Protein AF-I8VK92-F1 (afdb_monomer)

Solvent-accessible surface area (backbone atoms only — not comparable to full-atom values): 7376 Å² total; per-residue (Å²): 130,87,79,76,78,65,49,76,43,89,68,30,36,41,44,77,49,82,52,98,88,54,40,33,39,34,42,32,38,75,87,63,87,45,73,51,77,32,45,64,90,36,73,63,25,58,52,48,56,56,43,76,74,33,77,91,35,48,67,57,50,40,51,53,50,49,49,57,52,46,70,74,74,58,82,78,54,72,66,60,53,50,53,50,51,53,54,51,50,57,50,49,52,55,53,56,72,65,46,78,77,71,46,75,67,55,50,50,53,50,51,52,50,53,51,52,54,49,52,55,55,62,74,73,107

pLDDT: mean 89.81, std 10.09, range [43.78, 97.88]

Organism: NCBI:txid997874

Nearest PDB structures (foldseek):
  2fbl-assembly1_B  TM=5.813E-01  e=4.443E-01  Nitrosomonas europaea
  7ywp-assembly1_A  TM=7.099E-01  e=1.401E+00  Serratia proteamaculans
  8vl3-assembly1_A  TM=4.790E-01  e=1.169E+00  synthetic construct
  3cm1-assembly1_A  TM=4.293E-01  e=5.014E-01  Thermobifida fusca YX
  2it9-assembly1_A  TM=4.036E-01  e=2.893E+00  Prochlorococcus marinus str. NATL2A

Foldseek 3Di:
DDFDDWQDQPQWTWGWDDDPPWIKIKIAGVVRPDIDIDTPPDPVRVVCVVLSPDPVNNVVVNVVVVVVVDVVPDDDDPVVVVVVVVVVVVVVVVVVVPPPPQPPVNVVVVVVVVVVVVVVVVVVD

Secondary structure (DSSP, 8-state):
---PPPEEETTEEEEEE--SS--EEEEEETTSS-EEEEETTSHHHHHHHHHHT-GGGHHHHHHHHHHHHHHHH----HHHHHHHHHHHHHHHHHHHHHS----HHHHHHHHHHHHHHHHHHHHT-

Mean predicted aligned error: 9.88 Å

Structure (mmCIF, N/CA/C/O backbone):
data_AF-I8VK92-F1
#
_entry.id   AF-I8VK92-F1
#
loop_
_atom_site.group_PDB
_atom_site.id
_atom_site.type_symbol
_atom_site.label_atom_id
_atom_site.label_alt_id
_atom_site.label_comp_id
_atom_site.label_asym_id
_atom_site.label_entity_id
_atom_site.label_seq_id
_atom_site.pdbx_PDB_ins_code
_atom_site.Cartn_x
_atom_site.Cartn_y
_atom_site.Cartn_z
_atom_site.occupancy
_atom_site.B_iso_or_equiv
_atom_site.auth_seq_id
_atom_site.auth_comp_id
_atom_site.auth_asym_id
_atom_site.auth_atom_id
_atom_site.pdbx_PDB_model_num
ATOM 1 N N . MET A 1 1 ? 27.047 8.579 4.002 1.00 43.78 1 MET A N 1
ATOM 2 C CA . MET A 1 1 ? 26.170 7.549 4.602 1.00 43.78 1 MET A CA 1
ATOM 3 C C . MET A 1 1 ? 26.042 6.390 3.626 1.00 43.78 1 MET A C 1
ATOM 5 O O . MET A 1 1 ? 25.784 6.643 2.456 1.00 43.78 1 MET A O 1
ATOM 9 N N . SER A 1 2 ? 26.293 5.153 4.064 1.00 46.69 2 SER A N 1
ATOM 10 C CA . SER A 1 2 ? 26.140 3.962 3.214 1.00 46.69 2 SER A CA 1
ATOM 11 C C . SER A 1 2 ? 24.669 3.806 2.820 1.00 46.69 2 SER A C 1
ATOM 13 O O . SER A 1 2 ? 23.810 3.689 3.696 1.00 46.69 2 SER A O 1
ATOM 15 N N . LYS A 1 3 ? 24.361 3.864 1.518 1.00 60.75 3 LYS A N 1
ATOM 16 C CA . LYS A 1 3 ? 23.008 3.586 1.022 1.00 60.75 3 LYS A CA 1
ATOM 17 C C . LYS A 1 3 ? 22.737 2.099 1.240 1.00 60.75 3 LYS A C 1
ATOM 19 O O . LYS A 1 3 ? 23.399 1.261 0.632 1.00 60.75 3 LYS A O 1
ATOM 24 N N . LYS A 1 4 ? 21.781 1.770 2.115 1.00 71.44 4 LYS A N 1
ATOM 25 C CA . LYS A 1 4 ? 21.286 0.392 2.234 1.00 71.44 4 LYS A CA 1
ATOM 26 C C . LYS A 1 4 ? 20.762 -0.065 0.871 1.00 71.44 4 LYS A C 1
ATOM 28 O O . LYS A 1 4 ? 20.125 0.718 0.165 1.00 71.44 4 LYS A O 1
ATOM 33 N N . ALA A 1 5 ? 21.042 -1.318 0.520 1.00 83.31 5 ALA A N 1
ATOM 34 C CA . ALA A 1 5 ? 20.514 -1.918 -0.696 1.00 83.31 5 ALA A CA 1
ATOM 35 C C . ALA A 1 5 ? 18.972 -1.847 -0.691 1.00 83.31 5 ALA A C 1
ATOM 37 O O . ALA A 1 5 ? 18.373 -2.056 0.371 1.00 83.31 5 ALA A O 1
ATOM 38 N N . PRO A 1 6 ? 18.329 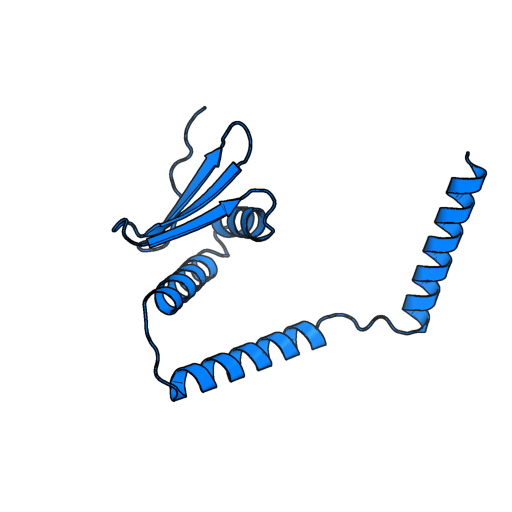-1.540 -1.833 1.00 89.50 6 PRO A N 1
ATOM 39 C CA . PRO A 1 6 ? 16.876 -1.561 -1.940 1.00 89.50 6 PRO A CA 1
AT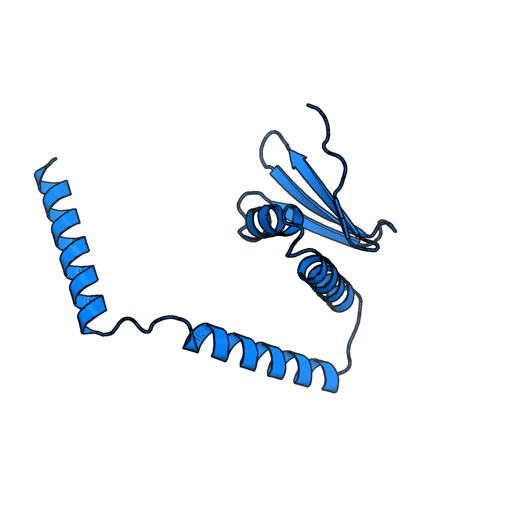OM 40 C C . PRO A 1 6 ? 16.316 -2.932 -1.562 1.00 89.50 6 PRO A C 1
ATOM 42 O O . PRO A 1 6 ? 16.870 -3.962 -1.947 1.00 89.50 6 PRO A O 1
ATOM 45 N N . LEU A 1 7 ? 15.199 -2.944 -0.839 1.00 94.56 7 LEU A N 1
ATOM 46 C CA . LEU A 1 7 ? 14.444 -4.174 -0.611 1.00 94.56 7 LEU A CA 1
ATOM 47 C C . LEU A 1 7 ? 13.600 -4.454 -1.854 1.00 94.56 7 LEU A C 1
ATOM 49 O O . LEU A 1 7 ? 12.973 -3.534 -2.375 1.00 94.56 7 LEU A O 1
ATOM 53 N N . GLN A 1 8 ? 13.574 -5.697 -2.329 1.00 95.00 8 GLN A N 1
ATOM 54 C CA . GLN A 1 8 ? 12.841 -6.070 -3.539 1.00 95.00 8 GLN A CA 1
ATOM 55 C C . GLN A 1 8 ? 11.664 -6.991 -3.213 1.00 95.00 8 GLN A C 1
ATOM 57 O O . GLN A 1 8 ? 11.823 -7.980 -2.503 1.00 95.00 8 GLN A O 1
ATOM 62 N N . PHE A 1 9 ? 10.504 -6.673 -3.786 1.00 95.00 9 PHE A N 1
ATOM 63 C CA . PHE A 1 9 ? 9.271 -7.454 -3.708 1.00 95.00 9 PHE A CA 1
ATOM 64 C C . PHE A 1 9 ? 8.736 -7.622 -5.130 1.00 95.00 9 PHE A C 1
ATOM 66 O O . PHE A 1 9 ? 8.213 -6.676 -5.721 1.00 95.00 9 PHE A O 1
ATOM 73 N N . GLY A 1 10 ? 8.977 -8.793 -5.725 1.00 92.81 10 GLY A N 1
ATOM 74 C CA . GLY A 1 10 ? 8.652 -9.054 -7.126 1.00 92.81 10 GLY A CA 1
ATOM 75 C C . GLY A 1 10 ? 9.280 -8.019 -8.070 1.00 92.81 10 GLY A C 1
ATOM 76 O O . GLY A 1 10 ? 10.504 -7.866 -8.120 1.00 92.81 10 GLY A O 1
ATOM 77 N N . ASN A 1 11 ? 8.421 -7.289 -8.789 1.00 95.62 11 ASN A N 1
ATOM 78 C CA . ASN A 1 11 ? 8.802 -6.243 -9.748 1.00 95.62 11 ASN A CA 1
ATOM 79 C C . ASN A 1 11 ? 8.882 -4.837 -9.129 1.00 95.62 11 ASN A C 1
ATOM 81 O O . ASN A 1 11 ? 8.853 -3.839 -9.854 1.00 95.62 11 ASN A O 1
ATOM 85 N N . PHE A 1 12 ? 8.969 -4.745 -7.802 1.00 97.25 12 PHE A N 1
ATOM 86 C CA . PHE A 1 12 ? 8.996 -3.488 -7.067 1.00 97.25 12 PHE A CA 1
ATOM 87 C C . PHE A 1 12 ? 10.202 -3.411 -6.137 1.00 97.25 12 PHE A C 1
ATOM 89 O O . PHE A 1 12 ? 10.664 -4.416 -5.599 1.00 97.25 12 PHE A O 1
ATOM 96 N N . THR A 1 13 ? 10.694 -2.196 -5.919 1.00 97.06 13 THR A N 1
ATOM 97 C CA . THR A 1 13 ? 11.757 -1.907 -4.955 1.00 97.06 13 THR A CA 1
ATOM 98 C C . THR A 1 13 ? 11.289 -0.890 -3.928 1.00 97.06 13 THR A C 1
ATOM 100 O O . THR A 1 13 ? 10.553 0.040 -4.258 1.00 97.06 13 THR A O 1
ATOM 103 N N . ILE A 1 14 ? 11.722 -1.071 -2.682 1.00 96.56 14 ILE A N 1
ATOM 104 C CA . ILE A 1 14 ? 11.486 -0.148 -1.576 1.00 96.56 14 ILE A CA 1
ATOM 105 C C . ILE A 1 14 ? 12.817 0.484 -1.179 1.00 96.56 14 ILE A C 1
ATOM 107 O O . ILE A 1 14 ? 13.779 -0.218 -0.849 1.00 96.56 14 ILE A O 1
ATOM 111 N N . THR A 1 15 ? 12.865 1.813 -1.194 1.00 95.38 15 THR A N 1
ATOM 112 C CA . THR A 1 15 ? 14.035 2.602 -0.795 1.00 95.38 15 THR A CA 1
ATOM 113 C C . THR A 1 15 ? 13.674 3.608 0.283 1.00 95.38 15 THR A C 1
ATOM 115 O O . THR A 1 15 ? 12.548 4.099 0.339 1.00 95.38 15 THR A O 1
ATOM 118 N N . ARG A 1 16 ? 14.656 3.936 1.126 1.00 93.25 16 ARG A N 1
ATOM 119 C CA . ARG A 1 16 ? 14.584 5.061 2.057 1.00 93.25 16 ARG A CA 1
ATOM 120 C C . ARG A 1 16 ? 15.590 6.113 1.628 1.00 93.25 16 ARG A C 1
ATOM 122 O O . ARG A 1 16 ? 16.777 5.810 1.505 1.00 93.25 16 ARG A O 1
ATOM 129 N N . ASP A 1 17 ? 15.102 7.327 1.450 1.00 90.56 17 ASP A N 1
ATOM 130 C CA . ASP A 1 17 ? 15.906 8.492 1.127 1.00 90.56 17 ASP A CA 1
ATOM 131 C C . ASP A 1 17 ? 15.827 9.453 2.312 1.00 90.56 17 ASP A C 1
ATOM 133 O O . ASP A 1 17 ? 14.741 9.923 2.649 1.00 90.56 17 ASP A O 1
ATOM 137 N N . SER A 1 18 ? 16.965 9.721 2.952 1.00 87.00 18 SER A N 1
ATOM 138 C CA . SER A 1 18 ? 17.046 10.747 3.991 1.00 87.00 18 SER A CA 1
ATOM 139 C C . SER A 1 18 ? 17.405 12.091 3.370 1.00 87.00 18 SER A C 1
ATOM 141 O O . SER A 1 18 ? 18.344 12.168 2.572 1.00 87.00 18 SER A O 1
ATOM 143 N N . SER A 1 19 ? 16.655 13.136 3.717 1.00 82.69 19 SER A N 1
ATOM 144 C CA . SER A 1 19 ? 16.916 14.515 3.288 1.00 82.69 19 SER A CA 1
ATOM 145 C C . SER A 1 19 ? 17.037 15.440 4.500 1.00 82.69 19 SER A C 1
ATOM 147 O O . SER A 1 19 ? 16.801 15.015 5.626 1.00 82.69 19 SER A O 1
ATOM 149 N N . ASN A 1 20 ? 17.441 16.694 4.285 1.00 79.75 20 ASN A N 1
ATOM 150 C CA . ASN A 1 20 ? 17.663 17.639 5.385 1.00 79.75 20 ASN A CA 1
ATOM 151 C C . ASN A 1 20 ? 16.373 18.023 6.125 1.00 79.75 20 ASN A C 1
ATOM 153 O O . ASN A 1 20 ? 16.446 18.399 7.289 1.00 79.75 20 ASN A O 1
ATOM 157 N N . GLU A 1 21 ? 15.222 17.958 5.451 1.00 88.38 21 GLU A N 1
ATOM 158 C CA . GLU A 1 21 ? 13.929 18.336 6.036 1.00 88.38 21 GLU A CA 1
ATOM 159 C C . GLU A 1 21 ? 13.097 17.116 6.413 1.00 88.38 21 GLU A C 1
ATOM 161 O O . GLU A 1 21 ? 12.550 17.062 7.507 1.00 88.38 21 GLU A O 1
ATOM 166 N N . HIS A 1 22 ? 13.015 16.138 5.509 1.00 92.38 22 HIS A N 1
ATOM 167 C CA . HIS A 1 22 ? 12.164 14.969 5.689 1.00 92.38 22 HIS A CA 1
ATOM 168 C C . HIS A 1 22 ? 12.778 13.699 5.128 1.00 92.38 22 HIS A C 1
ATOM 170 O O . HIS A 1 22 ? 13.349 13.686 4.030 1.00 92.38 22 HIS A O 1
ATOM 176 N N . ASP A 1 23 ? 12.553 12.599 5.825 1.00 94.00 23 ASP A N 1
ATOM 177 C CA . ASP A 1 23 ? 12.811 11.279 5.284 1.00 94.00 23 ASP A CA 1
ATOM 178 C C . ASP A 1 23 ? 11.637 10.806 4.418 1.00 94.00 23 ASP A C 1
ATOM 180 O O . ASP A 1 23 ? 10.467 11.100 4.670 1.00 94.00 23 ASP A O 1
ATOM 184 N N . TRP A 1 24 ? 11.958 10.034 3.380 1.00 95.38 24 TRP A N 1
ATOM 185 C CA . TRP A 1 24 ? 10.973 9.456 2.471 1.00 95.38 24 TRP A CA 1
ATOM 186 C C . TRP A 1 24 ? 11.175 7.956 2.332 1.00 95.38 24 TRP A C 1
ATOM 188 O O . TRP A 1 24 ? 12.298 7.490 2.129 1.00 95.38 24 TRP A O 1
ATOM 198 N N . ILE A 1 25 ? 10.077 7.204 2.362 1.00 96.25 25 ILE A N 1
ATOM 199 C CA . ILE A 1 25 ? 10.053 5.821 1.891 1.00 96.25 25 ILE A CA 1
ATOM 200 C C . ILE A 1 25 ? 9.363 5.787 0.531 1.00 96.25 25 ILE A C 1
ATOM 202 O O . ILE A 1 25 ? 8.274 6.337 0.354 1.00 96.25 25 ILE A O 1
ATOM 206 N N . SER A 1 26 ? 10.025 5.187 -0.452 1.00 96.62 26 SER A N 1
ATOM 207 C CA . SER A 1 26 ? 9.547 5.123 -1.832 1.00 96.62 26 SER A CA 1
ATOM 208 C C . SER A 1 26 ? 9.379 3.673 -2.255 1.00 96.62 26 SER A C 1
ATOM 210 O O . SER A 1 26 ? 10.277 2.867 -2.031 1.00 96.62 26 SER A O 1
ATOM 212 N N . ILE A 1 27 ? 8.262 3.362 -2.906 1.00 97.38 27 ILE A N 1
ATOM 213 C CA . ILE A 1 27 ? 8.006 2.077 -3.557 1.00 97.38 27 ILE A CA 1
ATOM 214 C C . ILE A 1 27 ? 7.952 2.344 -5.052 1.00 97.38 27 ILE A C 1
ATOM 216 O O . ILE A 1 27 ? 7.139 3.150 -5.500 1.00 97.38 27 ILE A O 1
ATOM 220 N N . LYS A 1 28 ? 8.828 1.702 -5.820 1.00 97.12 28 LYS A N 1
ATOM 221 C CA . LYS A 1 28 ? 8.988 1.943 -7.257 1.00 97.12 28 LYS A CA 1
ATOM 222 C C . LYS A 1 28 ? 8.833 0.651 -8.029 1.00 97.12 28 LYS A C 1
ATOM 224 O O . LYS A 1 28 ? 9.423 -0.357 -7.648 1.00 97.12 28 LYS A O 1
ATOM 229 N N . ALA A 1 29 ? 8.102 0.691 -9.137 1.00 97.12 29 ALA A N 1
ATOM 230 C CA . ALA A 1 29 ? 8.182 -0.384 -10.118 1.00 97.12 29 ALA A CA 1
ATOM 231 C C . ALA A 1 29 ? 9.588 -0.393 -10.743 1.00 97.12 29 ALA A C 1
ATOM 233 O O . ALA A 1 29 ? 10.138 0.671 -11.026 1.00 97.12 29 ALA A O 1
ATOM 234 N N . ILE A 1 30 ? 10.167 -1.573 -10.985 1.00 95.94 30 ILE A N 1
ATOM 235 C CA . ILE A 1 30 ? 11.493 -1.712 -11.625 1.00 95.94 30 ILE A CA 1
ATOM 236 C C . ILE A 1 30 ? 11.506 -1.065 -13.019 1.00 95.94 30 ILE A C 1
ATOM 238 O O . ILE A 1 30 ? 12.515 -0.509 -13.441 1.00 95.94 30 ILE A O 1
ATOM 242 N N . SER A 1 31 ? 10.364 -1.072 -13.703 1.00 94.06 31 SER A N 1
ATOM 243 C CA . SER A 1 31 ? 10.135 -0.384 -14.977 1.00 94.06 31 SER A CA 1
ATOM 244 C C . SER A 1 31 ? 10.218 1.148 -14.899 1.00 94.06 31 SER A C 1
ATOM 246 O O . SER A 1 31 ? 10.334 1.800 -15.931 1.00 94.06 31 SER A O 1
ATOM 248 N N . GLY A 1 32 ? 10.105 1.738 -13.705 1.00 93.44 32 GLY A N 1
ATOM 249 C CA . GLY A 1 32 ? 10.210 3.179 -13.464 1.00 93.44 32 GLY A CA 1
ATOM 250 C C . GLY A 1 32 ? 8.943 4.009 -13.703 1.00 93.44 32 GLY A C 1
ATOM 251 O O . GLY A 1 32 ? 8.907 5.157 -13.274 1.00 93.44 32 GLY A O 1
ATOM 252 N N . PHE A 1 33 ? 7.889 3.468 -14.325 1.00 94.00 33 PHE A N 1
ATOM 253 C CA . PHE A 1 33 ? 6.693 4.261 -14.673 1.00 94.00 33 PHE A CA 1
ATOM 254 C C . PHE A 1 33 ? 5.732 4.526 -13.505 1.00 94.00 33 PHE A C 1
ATOM 256 O O . PHE A 1 33 ? 4.822 5.338 -13.634 1.00 94.00 33 PHE A O 1
ATOM 263 N N . TRP A 1 34 ? 5.908 3.843 -12.373 1.00 97.19 34 TRP A N 1
ATOM 264 C CA . TRP A 1 34 ? 5.042 3.994 -11.208 1.00 97.19 34 TRP A CA 1
ATOM 265 C C . TRP A 1 34 ? 5.859 4.110 -9.930 1.00 97.19 34 TRP A C 1
ATOM 267 O O . TRP A 1 34 ? 6.862 3.412 -9.737 1.00 97.19 34 TRP A O 1
ATOM 277 N N . THR A 1 35 ? 5.439 5.016 -9.054 1.00 96.88 35 THR A N 1
ATOM 278 C CA . THR A 1 35 ? 6.074 5.257 -7.761 1.00 96.88 35 THR A CA 1
ATOM 279 C C . THR A 1 35 ? 5.038 5.736 -6.748 1.00 96.88 35 THR A C 1
ATOM 281 O O . THR A 1 35 ? 4.265 6.641 -7.042 1.00 96.88 35 THR A O 1
ATOM 284 N N . MET A 1 36 ? 5.092 5.199 -5.529 1.00 96.75 36 MET A N 1
ATOM 285 C CA . MET A 1 36 ? 4.451 5.784 -4.346 1.00 96.75 36 MET A CA 1
ATOM 286 C C . MET A 1 36 ? 5.514 6.268 -3.372 1.00 96.75 36 MET A C 1
ATOM 288 O O . MET A 1 36 ? 6.547 5.614 -3.211 1.00 96.75 36 MET A O 1
ATOM 292 N N . ARG A 1 37 ? 5.270 7.402 -2.711 1.00 95.81 37 ARG A N 1
ATOM 293 C CA . ARG A 1 37 ? 6.189 7.972 -1.720 1.00 95.81 37 ARG A CA 1
ATOM 294 C C . ARG A 1 37 ? 5.418 8.429 -0.497 1.00 95.81 37 ARG A C 1
ATOM 296 O O . ARG A 1 37 ? 4.404 9.105 -0.633 1.00 95.81 37 ARG A O 1
ATOM 303 N N . PHE A 1 38 ? 5.941 8.098 0.675 1.00 96.94 38 PHE A N 1
ATOM 304 C CA . PHE A 1 38 ? 5.412 8.550 1.955 1.00 96.94 38 PHE A CA 1
ATOM 305 C C . PHE A 1 38 ? 6.510 9.294 2.702 1.00 96.94 38 PHE A C 1
ATOM 307 O O . PHE A 1 38 ? 7.661 8.847 2.717 1.00 96.94 38 PHE A O 1
ATOM 314 N N . ARG A 1 39 ? 6.144 10.439 3.271 1.00 96.19 39 ARG A N 1
ATOM 315 C CA . ARG A 1 39 ? 6.995 11.265 4.127 1.00 96.19 39 ARG A CA 1
ATOM 316 C C . ARG A 1 39 ? 6.992 10.707 5.548 1.00 96.19 39 ARG A C 1
ATOM 318 O O . ARG A 1 39 ? 6.030 10.046 5.923 1.00 96.19 39 ARG A O 1
ATOM 325 N N . ASP A 1 40 ? 8.043 10.952 6.314 1.00 95.69 40 ASP A N 1
ATOM 326 C CA . ASP A 1 40 ? 8.203 10.487 7.699 1.00 95.69 40 ASP A CA 1
ATOM 327 C C . ASP A 1 40 ? 7.071 10.853 8.672 1.00 95.69 40 ASP A C 1
ATOM 329 O O . ASP A 1 40 ? 6.828 10.111 9.621 1.00 95.69 40 ASP A O 1
ATOM 333 N N . ASP A 1 41 ? 6.331 11.927 8.418 1.00 94.94 41 ASP A N 1
ATOM 334 C CA . ASP A 1 41 ? 5.148 12.314 9.194 1.00 94.94 41 ASP A CA 1
ATOM 335 C C . ASP A 1 41 ? 3.836 11.636 8.747 1.00 94.94 41 ASP A C 1
ATOM 337 O O . ASP A 1 41 ? 2.774 11.870 9.326 1.00 94.94 41 ASP A O 1
ATOM 341 N N . ASN A 1 42 ? 3.888 10.771 7.733 1.00 96.44 42 ASN A N 1
ATOM 342 C CA . ASN A 1 42 ? 2.773 9.930 7.321 1.00 96.44 42 ASN A CA 1
ATOM 343 C C . ASN A 1 42 ? 2.862 8.564 8.021 1.00 96.44 42 ASN A C 1
ATOM 345 O O . ASN A 1 42 ? 3.882 7.887 7.932 1.00 96.44 42 ASN A O 1
ATOM 349 N N . GLU A 1 43 ? 1.773 8.095 8.639 1.00 95.31 43 GLU A N 1
ATOM 350 C CA . GLU A 1 43 ? 1.721 6.794 9.337 1.00 95.31 43 GLU A CA 1
ATOM 351 C C . GLU A 1 43 ? 2.194 5.614 8.461 1.00 95.31 43 GLU A C 1
ATOM 353 O O . GLU A 1 43 ? 2.804 4.653 8.945 1.00 95.31 43 GLU A O 1
ATOM 358 N N . MET A 1 44 ? 1.963 5.692 7.147 1.00 96.12 44 MET A N 1
ATOM 359 C CA . MET A 1 44 ? 2.405 4.668 6.205 1.00 96.12 44 MET A CA 1
ATOM 360 C C . MET A 1 44 ? 3.926 4.556 6.114 1.00 96.12 44 MET A C 1
ATOM 362 O O . MET A 1 44 ? 4.414 3.466 5.817 1.00 96.12 44 MET A O 1
ATOM 366 N N . PHE A 1 45 ? 4.681 5.620 6.402 1.00 96.31 45 PHE A N 1
ATOM 367 C CA . PHE A 1 45 ? 6.142 5.579 6.401 1.00 96.31 45 PHE A CA 1
ATOM 368 C C . PHE A 1 45 ? 6.664 4.519 7.367 1.00 96.31 45 PHE A C 1
ATOM 370 O O . PHE A 1 45 ? 7.372 3.591 6.965 1.00 96.31 45 PHE A O 1
ATOM 377 N N . GLU A 1 46 ? 6.255 4.612 8.632 1.00 94.50 46 GLU A N 1
ATOM 378 C CA . GLU A 1 46 ? 6.687 3.679 9.669 1.00 94.50 46 GLU A CA 1
ATOM 379 C C . GLU A 1 46 ? 6.089 2.288 9.457 1.00 94.50 46 GLU A C 1
ATOM 381 O O . GLU A 1 46 ? 6.791 1.285 9.608 1.00 94.50 46 GLU A O 1
ATOM 386 N N . ARG A 1 47 ? 4.828 2.201 9.014 1.00 95.38 47 ARG A N 1
ATOM 387 C CA . ARG A 1 47 ? 4.191 0.913 8.711 1.00 95.38 47 ARG A CA 1
ATOM 388 C C . ARG A 1 47 ? 4.941 0.150 7.617 1.00 95.38 47 ARG A C 1
ATOM 390 O O . ARG A 1 47 ? 5.261 -1.022 7.809 1.00 95.38 47 ARG A O 1
ATOM 397 N N . ILE A 1 48 ? 5.283 0.800 6.503 1.00 96.25 48 ILE A N 1
ATOM 398 C CA . ILE A 1 48 ? 6.060 0.177 5.421 1.00 96.25 48 ILE A CA 1
ATOM 399 C C . ILE A 1 48 ? 7.470 -0.155 5.913 1.00 96.25 48 ILE A C 1
ATOM 401 O O . ILE A 1 48 ? 7.965 -1.245 5.633 1.00 96.25 48 ILE A O 1
ATOM 405 N N . ARG A 1 49 ? 8.110 0.737 6.683 1.00 94.19 49 ARG A N 1
ATOM 406 C CA . ARG A 1 49 ? 9.445 0.490 7.245 1.00 94.19 49 ARG A CA 1
ATOM 407 C C . ARG A 1 49 ? 9.469 -0.779 8.096 1.00 94.19 49 ARG A C 1
ATOM 409 O O . ARG A 1 49 ? 10.395 -1.574 7.949 1.00 94.19 49 ARG A O 1
ATOM 416 N N . LEU A 1 50 ? 8.484 -0.976 8.969 1.00 94.31 50 LEU A N 1
ATOM 417 C CA . LEU A 1 50 ? 8.405 -2.152 9.837 1.00 94.31 50 LEU A CA 1
ATOM 418 C C . LEU A 1 50 ? 8.105 -3.427 9.043 1.00 94.31 50 LEU A C 1
ATOM 420 O O . LEU A 1 50 ? 8.814 -4.420 9.197 1.00 94.31 50 LEU A O 1
ATOM 424 N N . LEU A 1 51 ? 7.100 -3.391 8.165 1.00 95.19 51 LEU A N 1
ATOM 425 C CA . LEU A 1 51 ? 6.661 -4.569 7.416 1.00 95.19 51 LEU A CA 1
ATOM 426 C C . LEU A 1 51 ? 7.696 -5.022 6.381 1.00 95.19 51 LEU A C 1
ATOM 428 O O . LEU A 1 51 ? 7.991 -6.208 6.297 1.00 95.19 51 LEU A O 1
ATOM 432 N N . ALA A 1 52 ? 8.311 -4.096 5.642 1.00 93.38 52 ALA A N 1
ATOM 433 C CA . ALA A 1 52 ? 9.291 -4.438 4.611 1.00 93.38 52 ALA A CA 1
ATOM 434 C C . ALA A 1 52 ? 10.571 -5.073 5.180 1.00 93.38 52 ALA A C 1
ATOM 436 O O . ALA A 1 52 ? 11.231 -5.848 4.494 1.00 93.38 52 ALA A O 1
ATOM 437 N N . ASN A 1 53 ? 10.937 -4.751 6.426 1.00 91.19 53 ASN A N 1
ATOM 438 C CA . ASN A 1 53 ? 12.116 -5.324 7.080 1.00 91.19 53 ASN A CA 1
ATOM 439 C C . ASN A 1 53 ? 11.825 -6.646 7.809 1.00 91.19 53 ASN A C 1
ATOM 441 O O . ASN A 1 53 ? 12.758 -7.266 8.321 1.00 91.19 53 ASN A O 1
ATOM 445 N N . ASN A 1 54 ? 10.567 -7.089 7.858 1.00 92.75 54 ASN A N 1
ATOM 446 C CA . ASN A 1 54 ? 10.186 -8.343 8.489 1.00 92.75 54 ASN A CA 1
ATOM 447 C C . ASN A 1 54 ? 9.850 -9.404 7.427 1.00 92.75 54 ASN A C 1
ATOM 449 O O . ASN A 1 54 ? 8.912 -9.258 6.646 1.00 92.75 54 ASN A O 1
ATOM 453 N N . LYS A 1 55 ? 10.623 -10.498 7.428 1.00 89.62 55 LYS A N 1
ATOM 454 C CA . LYS A 1 55 ? 10.499 -11.591 6.453 1.00 89.62 55 LYS A CA 1
ATOM 455 C C . LYS A 1 55 ? 9.145 -12.298 6.513 1.00 89.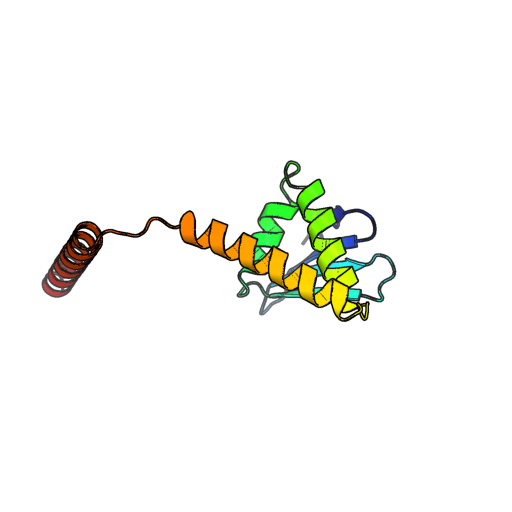62 55 LYS A C 1
ATOM 457 O O . LYS A 1 55 ? 8.671 -12.744 5.472 1.00 89.62 55 LYS A O 1
ATOM 462 N N . ASP A 1 56 ? 8.504 -12.333 7.679 1.00 94.50 56 ASP A N 1
ATOM 463 C CA . ASP A 1 56 ? 7.204 -12.988 7.867 1.00 94.50 56 ASP A CA 1
ATOM 464 C C . ASP A 1 56 ? 6.077 -12.252 7.127 1.00 94.50 56 ASP A C 1
ATOM 466 O O . ASP A 1 56 ? 5.051 -12.838 6.795 1.00 94.50 56 ASP A O 1
ATOM 470 N N . PHE A 1 57 ? 6.280 -10.969 6.809 1.00 94.06 57 PHE A N 1
ATOM 471 C CA . PHE A 1 57 ? 5.327 -10.153 6.057 1.00 94.06 57 PHE A CA 1
ATOM 472 C C . PHE A 1 57 ? 5.666 -10.050 4.565 1.00 94.06 57 PHE A C 1
ATOM 474 O O . PHE A 1 57 ? 5.076 -9.228 3.864 1.00 94.06 57 PHE A O 1
ATOM 48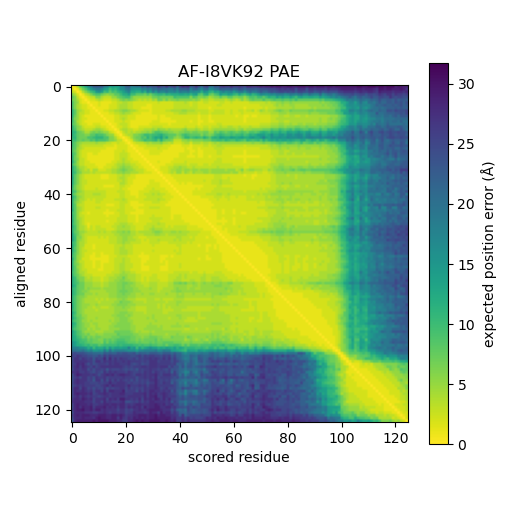1 N N . GLY A 1 58 ? 6.590 -10.872 4.054 1.00 93.38 58 GLY A N 1
ATOM 482 C CA . GLY A 1 58 ? 7.043 -10.795 2.663 1.00 93.38 58 GLY A CA 1
ATOM 483 C C .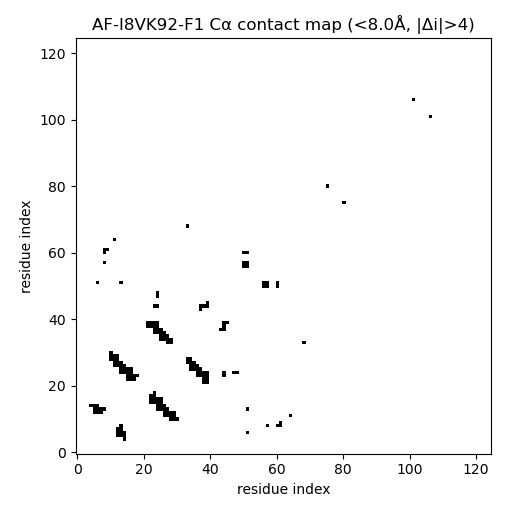 GLY A 1 58 ? 5.911 -10.928 1.638 1.00 93.38 58 GLY A C 1
ATOM 484 O O . GLY A 1 58 ? 5.760 -10.073 0.766 1.00 93.38 58 GLY A O 1
ATOM 485 N N . GLU A 1 59 ? 5.077 -11.960 1.784 1.00 94.56 59 GLU A N 1
ATOM 486 C CA . GLU A 1 59 ? 3.923 -12.210 0.905 1.00 94.56 59 GLU A CA 1
ATOM 487 C C . GLU A 1 59 ? 2.855 -11.116 1.026 1.00 94.56 59 GLU A C 1
ATOM 489 O O . GLU A 1 59 ? 2.304 -10.651 0.023 1.00 94.56 59 GLU A O 1
ATOM 494 N N . TYR A 1 60 ? 2.600 -10.660 2.256 1.00 94.75 60 TYR A N 1
ATOM 495 C CA . TYR A 1 60 ? 1.682 -9.555 2.509 1.00 94.75 60 TYR A CA 1
ATOM 496 C C . TYR A 1 60 ? 2.139 -8.287 1.782 1.00 94.75 60 TYR A C 1
ATOM 498 O O . TYR A 1 60 ? 1.340 -7.651 1.099 1.00 94.75 60 TYR A O 1
ATOM 506 N N . MET A 1 61 ? 3.423 -7.933 1.892 1.00 95.94 61 MET A N 1
ATOM 507 C CA . MET A 1 61 ? 3.980 -6.744 1.249 1.00 95.94 61 MET A CA 1
ATOM 508 C C . MET A 1 61 ? 3.919 -6.836 -0.274 1.00 95.94 61 MET A C 1
ATOM 510 O O . MET A 1 61 ? 3.485 -5.880 -0.913 1.00 95.94 61 MET A O 1
ATOM 514 N N . ASP A 1 62 ? 4.293 -7.977 -0.857 1.00 95.38 62 ASP A N 1
ATOM 515 C CA . ASP A 1 62 ? 4.202 -8.191 -2.306 1.00 95.38 62 ASP A CA 1
ATOM 516 C C . ASP A 1 62 ? 2.755 -8.036 -2.809 1.00 95.38 62 ASP A C 1
ATOM 518 O O . ASP A 1 62 ? 2.492 -7.299 -3.764 1.00 95.38 62 ASP A O 1
ATOM 522 N N . THR A 1 63 ? 1.793 -8.643 -2.111 1.00 96.12 63 THR A N 1
ATOM 523 C CA . THR A 1 63 ? 0.367 -8.552 -2.455 1.00 96.12 63 THR A CA 1
ATOM 524 C C . THR A 1 63 ? -0.168 -7.132 -2.293 1.00 96.12 63 THR A C 1
ATOM 526 O O . THR A 1 63 ? -0.829 -6.607 -3.189 1.00 96.12 63 THR A O 1
ATOM 529 N N . TRP A 1 64 ? 0.142 -6.474 -1.176 1.00 96.19 64 TRP A N 1
ATOM 530 C CA . TRP A 1 64 ? -0.302 -5.111 -0.905 1.00 96.19 64 TRP A CA 1
ATOM 531 C C . TRP A 1 64 ? 0.226 -4.131 -1.961 1.00 96.19 64 TRP A C 1
ATOM 533 O O . TRP A 1 64 ? -0.542 -3.317 -2.476 1.00 96.19 64 TRP A O 1
ATOM 543 N N . ILE A 1 65 ? 1.499 -4.238 -2.362 1.00 97.25 65 ILE A N 1
ATOM 544 C CA . ILE A 1 65 ? 2.066 -3.397 -3.428 1.00 97.25 65 ILE A CA 1
ATOM 545 C C . ILE A 1 65 ? 1.349 -3.650 -4.757 1.00 97.25 65 ILE A C 1
ATOM 547 O O . ILE A 1 65 ? 0.968 -2.689 -5.424 1.00 97.25 65 ILE A O 1
ATOM 551 N N . LYS A 1 66 ? 1.110 -4.917 -5.122 1.00 96.12 66 LYS A N 1
ATOM 552 C CA . LYS A 1 66 ? 0.390 -5.278 -6.354 1.00 96.12 66 LYS A CA 1
ATOM 553 C C . LYS A 1 66 ? -1.019 -4.696 -6.398 1.00 96.12 66 LYS A C 1
ATOM 555 O O . LYS A 1 66 ? -1.406 -4.173 -7.436 1.00 96.12 66 LYS A O 1
ATOM 560 N N . VAL A 1 67 ? -1.763 -4.734 -5.291 1.00 95.06 67 VAL A N 1
ATOM 561 C CA . VAL A 1 67 ? -3.106 -4.134 -5.220 1.00 95.06 67 VAL A CA 1
ATOM 562 C C . VAL A 1 67 ? -3.040 -2.626 -5.459 1.00 95.06 67 VAL A C 1
ATOM 564 O O . VAL A 1 67 ? -3.759 -2.120 -6.315 1.00 95.06 67 VAL A O 1
ATOM 567 N N . ASN A 1 68 ? -2.147 -1.906 -4.770 1.00 95.88 68 ASN A N 1
ATOM 568 C CA . ASN A 1 68 ? -1.989 -0.458 -4.971 1.00 95.88 68 ASN A CA 1
ATOM 569 C C . ASN A 1 68 ? -1.575 -0.122 -6.409 1.00 95.88 68 ASN A C 1
ATOM 571 O O . ASN A 1 68 ? -2.087 0.822 -7.012 1.00 95.88 68 ASN A O 1
ATOM 575 N N . PHE A 1 69 ? -0.654 -0.905 -6.967 1.00 96.31 69 PHE A N 1
ATOM 576 C CA . PHE A 1 69 ? -0.207 -0.762 -8.341 1.00 96.31 69 PHE A CA 1
ATOM 577 C C . PHE A 1 69 ? -1.359 -0.975 -9.335 1.00 96.31 69 PHE A C 1
ATOM 579 O O . PHE A 1 69 ? -1.596 -0.115 -10.176 1.00 96.31 69 PHE A O 1
ATOM 586 N N . LEU A 1 70 ? -2.111 -2.072 -9.217 1.00 94.06 70 LEU A N 1
ATOM 587 C CA . LEU A 1 70 ? -3.227 -2.375 -10.113 1.00 94.06 70 LEU A CA 1
ATOM 588 C C . LEU A 1 70 ? -4.308 -1.300 -10.026 1.00 94.06 70 LEU A C 1
ATOM 590 O O . LEU A 1 70 ? -4.627 -0.687 -11.038 1.00 94.06 70 LEU A O 1
ATOM 594 N N . MET A 1 71 ? -4.795 -1.001 -8.819 1.00 92.00 71 MET A N 1
ATOM 595 C CA . MET A 1 71 ? -5.906 -0.064 -8.615 1.00 92.00 71 MET A CA 1
ATOM 596 C C . MET A 1 71 ? -5.589 1.377 -9.041 1.00 92.00 71 MET A C 1
ATOM 598 O O . MET A 1 71 ? -6.510 2.147 -9.288 1.00 92.00 71 MET A O 1
ATOM 602 N N . SER A 1 72 ? -4.310 1.753 -9.143 1.00 93.31 72 SER A N 1
ATOM 603 C CA . SER A 1 72 ? -3.894 3.070 -9.652 1.00 93.31 72 SER A CA 1
ATOM 604 C C . SER A 1 72 ? -3.625 3.105 -11.161 1.00 93.31 72 SER A C 1
ATOM 606 O O . SER A 1 72 ? -3.432 4.189 -11.706 1.00 93.31 72 SER A O 1
ATOM 608 N N . ASN A 1 73 ? -3.607 1.952 -11.841 1.00 93.81 73 ASN A N 1
ATOM 609 C CA . ASN A 1 73 ? -3.268 1.839 -13.267 1.00 93.81 73 ASN A CA 1
ATOM 610 C C . ASN A 1 73 ? -4.327 1.099 -14.102 1.00 93.81 73 ASN A C 1
ATOM 612 O O . ASN A 1 73 ? -4.114 0.882 -15.294 1.00 93.81 73 ASN A O 1
ATOM 616 N N . CYS A 1 74 ? -5.451 0.691 -13.514 1.00 91.31 74 CYS A N 1
ATOM 617 C CA . CYS A 1 74 ? -6.548 0.056 -14.235 1.00 91.31 74 CYS A CA 1
ATOM 618 C C . CYS A 1 74 ? -7.842 0.871 -14.137 1.00 91.31 74 CYS A C 1
ATOM 620 O O . CYS A 1 74 ? -7.995 1.758 -13.298 1.00 91.31 74 CYS A O 1
ATOM 622 N N . THR A 1 75 ? -8.790 0.558 -15.016 1.00 95.06 75 THR A N 1
ATOM 623 C CA . THR A 1 75 ? -10.167 1.058 -14.952 1.00 95.06 75 THR A CA 1
ATOM 624 C C . THR A 1 75 ? -11.081 -0.158 -14.858 1.00 95.06 75 THR A C 1
ATOM 626 O O . THR A 1 75 ? -11.498 -0.673 -15.896 1.00 95.06 75 THR A O 1
ATOM 629 N N . PRO A 1 76 ? -11.310 -0.694 -13.643 1.00 92.38 76 PRO A N 1
ATOM 630 C CA . PRO A 1 76 ? -12.205 -1.826 -13.462 1.00 92.38 76 PRO A CA 1
ATOM 631 C C . PRO A 1 76 ? -13.629 -1.475 -13.890 1.00 92.38 76 PRO A C 1
ATOM 633 O O . PRO A 1 76 ? -14.026 -0.307 -13.867 1.00 92.38 76 PRO A O 1
ATOM 636 N N . ASP A 1 77 ? -14.403 -2.491 -14.256 1.00 96.19 77 ASP A N 1
ATOM 637 C CA . ASP A 1 77 ? -15.826 -2.309 -14.514 1.00 96.19 77 ASP A CA 1
ATOM 638 C C . ASP A 1 77 ? -16.619 -2.057 -13.217 1.00 96.19 77 ASP A C 1
ATO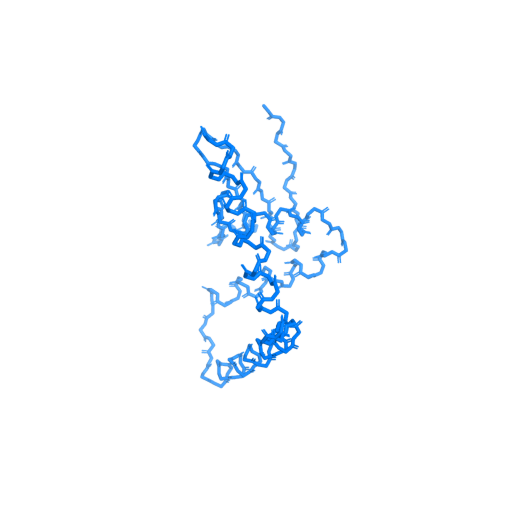M 640 O O . ASP A 1 77 ? -16.122 -2.164 -12.091 1.00 96.19 77 ASP A O 1
ATOM 644 N N . ALA A 1 78 ? -17.885 -1.673 -13.384 1.00 96.75 78 ALA A N 1
ATOM 645 C CA . ALA A 1 78 ? -18.760 -1.353 -12.264 1.00 96.75 78 ALA A CA 1
ATOM 646 C C . ALA A 1 78 ? -19.054 -2.567 -11.361 1.00 96.75 78 ALA A 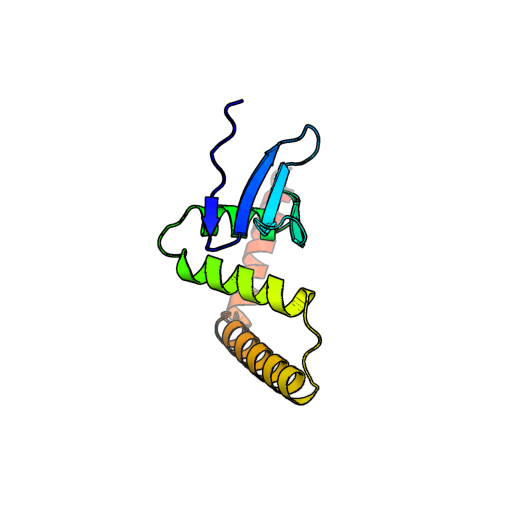C 1
ATOM 648 O O . ALA A 1 78 ? -19.290 -2.383 -10.166 1.00 96.75 78 ALA A O 1
ATOM 649 N N . GLU A 1 79 ? -19.040 -3.784 -11.913 1.00 97.88 79 GLU A N 1
ATOM 650 C CA . GLU A 1 79 ? -19.301 -5.018 -11.167 1.00 97.88 79 GLU A CA 1
ATOM 651 C C . GLU A 1 79 ? -18.149 -5.305 -10.200 1.00 97.88 79 GLU A C 1
ATOM 653 O O . GLU A 1 79 ? -18.367 -5.424 -8.995 1.00 97.88 79 GLU A O 1
ATOM 658 N N . PHE A 1 80 ? -16.909 -5.236 -10.686 1.00 95.44 80 PHE A N 1
ATOM 659 C CA . PHE A 1 80 ? -15.720 -5.343 -9.851 1.00 95.44 80 PHE A CA 1
ATOM 660 C C . PHE A 1 80 ? -15.680 -4.270 -8.759 1.00 95.44 80 PHE A C 1
ATOM 662 O O . PHE A 1 80 ? -15.354 -4.561 -7.607 1.00 95.44 80 PHE A O 1
ATOM 669 N N . MET A 1 81 ? -16.002 -3.014 -9.094 1.00 95.44 81 MET A N 1
ATOM 670 C CA . MET A 1 81 ? -15.984 -1.930 -8.106 1.00 95.44 81 MET A CA 1
ATOM 671 C C . MET A 1 81 ? -16.985 -2.179 -6.975 1.00 95.44 81 MET A C 1
ATOM 673 O O . MET A 1 81 ? -16.671 -1.917 -5.811 1.00 95.44 81 MET A O 1
ATOM 677 N N . LYS A 1 82 ? -18.164 -2.720 -7.295 1.00 96.94 82 LYS A N 1
ATOM 678 C CA . LYS A 1 82 ? -19.156 -3.117 -6.294 1.00 96.94 82 LYS A CA 1
ATOM 679 C C . LYS A 1 82 ? -18.599 -4.210 -5.377 1.00 96.94 82 LYS A C 1
ATOM 681 O O . LYS A 1 82 ? -18.605 -4.030 -4.158 1.00 96.94 82 LYS A O 1
ATOM 686 N N . ASP A 1 83 ? -18.046 -5.276 -5.949 1.00 97.31 83 ASP A N 1
ATOM 687 C CA . ASP A 1 83 ? -17.473 -6.393 -5.188 1.00 97.31 83 ASP A CA 1
ATOM 688 C C . ASP A 1 83 ? -16.321 -5.942 -4.277 1.00 97.31 83 ASP A C 1
ATOM 690 O O . ASP A 1 83 ? -16.230 -6.345 -3.111 1.00 97.31 83 ASP A O 1
ATOM 694 N N . PHE A 1 84 ? -15.464 -5.046 -4.775 1.00 94.25 84 PHE A N 1
ATOM 695 C CA . PHE A 1 84 ? -14.379 -4.452 -4.000 1.00 94.25 84 PHE A CA 1
ATOM 696 C C . PHE A 1 84 ? -14.902 -3.709 -2.762 1.00 94.25 84 PHE A C 1
ATOM 698 O O . PHE A 1 84 ? -14.416 -3.940 -1.651 1.00 94.25 84 PHE A O 1
ATOM 705 N N . PHE A 1 85 ? -15.905 -2.839 -2.922 1.00 95.12 85 PHE A N 1
ATOM 706 C CA . PHE A 1 85 ? -16.458 -2.076 -1.799 1.00 95.12 85 PHE A CA 1
ATOM 707 C C . PHE A 1 85 ? -17.217 -2.954 -0.802 1.00 95.12 85 PHE A C 1
ATOM 709 O O . PHE A 1 85 ? -17.152 -2.693 0.403 1.00 95.12 85 PHE A O 1
ATOM 716 N N . GLU A 1 86 ? -17.869 -4.024 -1.256 1.00 97.62 86 GLU A N 1
ATOM 717 C CA . GLU A 1 86 ? -18.473 -5.014 -0.362 1.00 97.62 86 GLU A CA 1
ATOM 718 C C . GLU A 1 86 ? -17.408 -5.738 0.476 1.00 97.62 86 GLU A C 1
ATOM 720 O O . GLU A 1 86 ? -17.543 -5.860 1.699 1.00 97.62 86 GLU A O 1
ATOM 725 N N . ALA A 1 87 ? -16.314 -6.184 -0.149 1.00 96.44 87 ALA A N 1
ATOM 726 C CA . ALA A 1 87 ? -15.205 -6.830 0.550 1.00 96.44 87 ALA A CA 1
ATOM 727 C C . ALA A 1 87 ? -14.518 -5.882 1.549 1.00 96.44 87 ALA A C 1
ATOM 729 O O . ALA A 1 87 ? -14.227 -6.275 2.686 1.00 96.44 87 ALA A O 1
ATOM 730 N N . TYR A 1 88 ? -14.302 -4.628 1.147 1.00 94.06 88 TYR A N 1
ATOM 731 C CA . TYR A 1 88 ? -13.726 -3.584 1.992 1.00 94.06 88 TYR A CA 1
ATOM 732 C C . TYR A 1 88 ? -14.622 -3.260 3.195 1.00 94.06 88 TYR A C 1
ATOM 734 O O . TYR A 1 88 ? -14.142 -3.206 4.329 1.00 94.06 88 TYR A O 1
ATOM 742 N N . THR A 1 89 ? -15.934 -3.137 2.982 1.00 95.94 89 THR A N 1
ATOM 743 C CA . THR A 1 89 ? -16.913 -2.910 4.058 1.00 95.94 89 THR A CA 1
ATOM 744 C C . THR A 1 89 ? -16.879 -4.040 5.080 1.00 95.94 89 THR A C 1
ATOM 746 O O . THR A 1 89 ? -16.672 -3.788 6.267 1.00 95.94 89 THR A O 1
ATOM 749 N N . LYS A 1 90 ? -16.936 -5.299 4.624 1.00 96.88 90 LYS A N 1
ATOM 750 C CA . LYS A 1 90 ? -16.831 -6.475 5.505 1.00 96.88 90 LYS A CA 1
ATOM 751 C C . LYS A 1 90 ? -15.518 -6.497 6.292 1.00 96.88 90 LYS A C 1
ATOM 753 O O . LYS A 1 90 ? -15.477 -6.974 7.425 1.00 96.88 90 LYS A O 1
ATOM 758 N N . MET A 1 91 ? -14.411 -6.035 5.704 1.00 94.81 91 MET A N 1
ATOM 759 C CA . MET A 1 91 ? -13.140 -5.902 6.423 1.00 94.81 91 MET A CA 1
ATOM 760 C C . MET A 1 91 ? -13.235 -4.864 7.541 1.00 94.81 91 MET A C 1
ATOM 762 O O . MET A 1 91 ? -12.819 -5.157 8.662 1.00 94.81 91 MET A O 1
ATOM 766 N N . ASN A 1 92 ? -13.797 -3.691 7.257 1.00 92.69 92 ASN A N 1
ATOM 767 C CA . ASN A 1 92 ? -13.964 -2.635 8.251 1.00 92.69 92 ASN A CA 1
ATOM 768 C C . ASN A 1 92 ? -14.889 -3.055 9.392 1.00 92.69 92 ASN A C 1
ATOM 770 O O . ASN A 1 92 ? -14.547 -2.822 10.546 1.00 92.69 92 ASN A O 1
ATOM 774 N N . GLU A 1 93 ? -15.990 -3.747 9.107 1.00 93.69 93 GLU A N 1
ATOM 775 C CA . GLU A 1 93 ? -16.872 -4.302 10.141 1.00 93.69 93 GLU A CA 1
ATOM 776 C C . GLU A 1 93 ? -16.116 -5.245 11.082 1.00 93.69 93 GLU A C 1
ATOM 778 O O . GLU A 1 93 ? -16.217 -5.105 12.299 1.00 93.69 93 GLU A O 1
ATOM 783 N N . ARG A 1 94 ? -15.272 -6.141 10.543 1.00 94.00 94 ARG A N 1
ATOM 784 C CA . ARG A 1 94 ? -14.406 -7.009 11.364 1.00 94.00 94 ARG A CA 1
ATOM 785 C C . ARG A 1 94 ? -13.393 -6.217 12.189 1.00 94.00 94 ARG A C 1
ATOM 787 O O . ARG A 1 94 ? -13.045 -6.640 13.286 1.00 94.00 94 ARG A O 1
ATOM 794 N N . LEU A 1 95 ? -12.858 -5.116 11.662 1.00 88.56 95 LEU A N 1
ATOM 795 C CA . LEU A 1 95 ? -11.920 -4.265 12.401 1.00 88.56 95 LEU A CA 1
ATOM 796 C C . LEU A 1 95 ? -12.625 -3.509 13.530 1.00 88.56 95 LEU A C 1
ATOM 798 O O . LEU A 1 95 ? -12.089 -3.433 14.634 1.00 88.56 95 LEU A O 1
ATOM 802 N N . ILE A 1 96 ? -13.829 -2.998 13.273 1.00 87.75 96 ILE A N 1
ATOM 803 C CA . ILE A 1 96 ? -14.662 -2.304 14.257 1.00 87.75 96 ILE A CA 1
ATOM 804 C C . ILE A 1 96 ? -15.111 -3.277 15.346 1.00 87.75 96 ILE A C 1
ATOM 806 O O . ILE A 1 96 ? -14.936 -2.974 16.518 1.00 87.75 96 ILE A O 1
ATOM 810 N N . SER A 1 97 ? -15.591 -4.472 14.990 1.00 86.19 97 SER A N 1
ATOM 811 C CA . SER A 1 97 ? -16.027 -5.480 15.966 1.00 86.19 97 SER A CA 1
ATOM 812 C C . SER A 1 97 ? -14.886 -5.989 16.855 1.00 86.19 97 SER A C 1
ATOM 814 O O . SER A 1 97 ? -15.128 -6.511 17.938 1.00 86.19 97 SER A O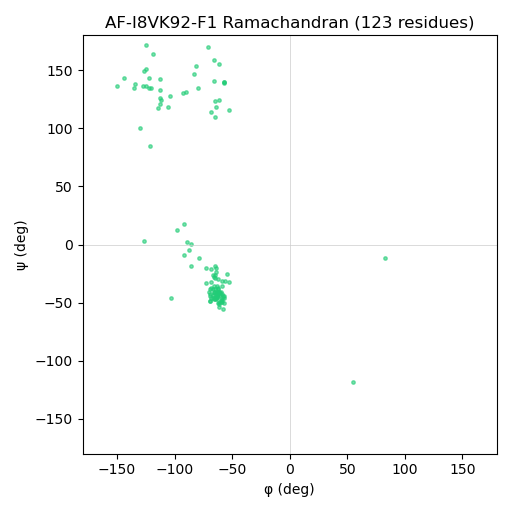 1
ATOM 816 N N . ARG A 1 98 ? -13.636 -5.888 16.381 1.00 82.88 98 ARG A N 1
ATOM 817 C CA . ARG A 1 98 ? -12.426 -6.235 17.142 1.00 82.88 98 ARG A CA 1
ATOM 818 C C . ARG A 1 98 ? -11.921 -5.095 18.017 1.00 82.88 98 ARG A C 1
ATOM 820 O O . ARG A 1 98 ? -11.131 -5.359 18.924 1.00 82.88 98 ARG A O 1
ATOM 827 N N . ARG A 1 99 ? -12.324 -3.844 17.765 1.00 77.00 99 ARG A N 1
ATOM 828 C CA . ARG A 1 99 ? -12.077 -2.780 18.740 1.00 77.00 99 ARG A CA 1
ATOM 829 C C . ARG A 1 99 ? -12.897 -3.127 19.971 1.00 77.00 99 ARG A C 1
ATOM 831 O O . ARG A 1 99 ? -14.105 -3.317 19.870 1.00 77.00 99 ARG A O 1
ATOM 838 N N . LYS A 1 100 ? -12.234 -3.227 21.126 1.00 64.69 100 LYS A N 1
ATOM 839 C CA . LYS A 1 100 ? -12.941 -3.275 22.405 1.00 64.69 100 LYS A CA 1
ATOM 840 C C . LYS A 1 100 ? -13.872 -2.065 22.443 1.00 64.69 100 LYS A C 1
ATOM 842 O O . LYS A 1 100 ? -13.391 -0.935 22.392 1.00 64.69 100 LYS A O 1
ATOM 847 N N . GLN A 1 101 ? -15.179 -2.305 22.477 1.00 65.06 101 GLN A N 1
ATOM 848 C CA . GLN A 1 101 ? -16.092 -1.294 22.982 1.00 65.06 101 GLN A CA 1
ATOM 849 C C . GLN A 1 101 ? -15.738 -1.144 24.455 1.00 65.06 101 GLN A C 1
ATOM 851 O O . GLN A 1 101 ? -15.916 -2.084 25.224 1.00 65.06 101 GLN A O 1
ATOM 856 N N . ILE A 1 102 ? -15.138 -0.008 24.798 1.00 66.69 102 ILE A N 1
ATOM 857 C CA . ILE A 1 102 ? -14.974 0.396 26.189 1.00 66.69 102 ILE A CA 1
ATOM 858 C C . ILE A 1 102 ? -16.400 0.529 26.731 1.00 66.69 102 ILE A C 1
ATOM 860 O O . ILE A 1 102 ? -17.231 1.190 26.100 1.00 66.69 102 ILE A O 1
ATOM 864 N N . SER A 1 103 ? -16.723 -0.180 27.811 1.00 74.88 103 SER A N 1
ATOM 865 C CA . SER A 1 103 ? -18.045 -0.035 28.430 1.00 74.88 103 SER A CA 1
ATOM 866 C C . SER A 1 103 ? -18.198 1.376 29.011 1.00 74.88 103 SER A C 1
ATOM 868 O O . SER A 1 103 ? -17.204 2.035 29.302 1.00 74.88 103 SER A O 1
ATOM 870 N N . GLU A 1 104 ? -19.426 1.851 29.232 1.00 76.19 104 GLU A N 1
ATOM 871 C CA . GLU A 1 104 ? -19.643 3.151 29.894 1.00 76.19 104 GLU A CA 1
ATOM 872 C C . GLU A 1 104 ? -18.968 3.221 31.280 1.00 76.19 104 GLU A C 1
ATOM 874 O O . GLU A 1 104 ? -18.508 4.281 31.699 1.00 76.19 104 GLU A O 1
ATOM 879 N N . GLU A 1 105 ? -18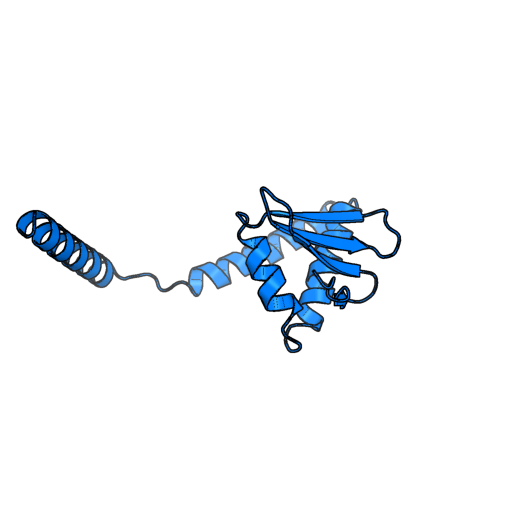.859 2.086 31.981 1.00 80.25 105 GLU A N 1
ATOM 880 C CA . GLU A 1 105 ? -18.129 1.988 33.250 1.00 80.25 105 GLU A CA 1
ATOM 881 C C . GLU A 1 105 ? -16.614 2.126 33.067 1.00 80.25 105 GLU A C 1
ATOM 883 O O . GLU A 1 105 ? -15.970 2.847 33.830 1.00 80.25 105 GLU A O 1
ATOM 888 N N . GLU A 1 106 ? -16.039 1.463 32.060 1.00 79.25 106 GLU A N 1
ATOM 889 C CA . GLU A 1 106 ? -14.610 1.574 31.752 1.00 79.25 106 GLU A CA 1
ATOM 890 C C . GLU A 1 106 ? -14.256 2.991 31.268 1.00 79.25 106 GLU A C 1
ATOM 892 O O . GLU A 1 106 ? -13.228 3.533 31.668 1.00 79.25 106 GLU A O 1
ATOM 897 N N . ASP A 1 107 ? -15.124 3.623 30.475 1.00 82.38 107 ASP A N 1
ATOM 898 C CA . ASP A 1 107 ? -14.938 4.987 29.970 1.00 82.38 107 ASP A CA 1
ATOM 899 C C . ASP A 1 107 ? -14.991 6.010 31.113 1.00 82.38 107 ASP A C 1
ATOM 901 O O . ASP A 1 107 ? -14.117 6.869 31.250 1.00 82.38 107 ASP A O 1
ATOM 905 N N . LYS A 1 108 ? -15.954 5.848 32.030 1.00 88.25 108 LYS A N 1
ATOM 906 C CA . LYS A 1 108 ? -16.049 6.668 33.241 1.00 88.25 108 LYS A CA 1
ATOM 907 C C . LYS A 1 108 ? -14.819 6.514 34.139 1.00 88.25 108 LYS A C 1
ATOM 909 O O . LYS A 1 108 ? -14.316 7.514 34.648 1.00 88.25 108 LYS A O 1
ATOM 914 N N . ALA A 1 109 ? -14.311 5.293 34.310 1.00 87.62 109 ALA A N 1
ATOM 915 C CA . ALA A 1 109 ? -13.110 5.043 35.105 1.00 87.62 109 ALA A CA 1
ATOM 916 C C . ALA A 1 109 ? -11.856 5.693 34.489 1.00 87.62 109 ALA A C 1
ATOM 918 O O . ALA A 1 109 ? -11.025 6.238 35.219 1.00 87.62 109 ALA A O 1
ATOM 919 N N . ILE A 1 110 ? -11.733 5.681 33.156 1.00 85.50 110 ILE A N 1
ATOM 920 C CA . ILE A 1 110 ? -10.649 6.364 32.434 1.00 85.50 110 ILE A CA 1
ATOM 921 C C . ILE A 1 110 ? -10.744 7.882 32.637 1.00 85.50 110 ILE A C 1
ATOM 923 O O . ILE A 1 110 ? -9.749 8.509 33.000 1.00 85.50 110 ILE A O 1
ATOM 927 N N . LEU A 1 111 ? -11.938 8.465 32.487 1.00 87.19 111 LEU A N 1
ATOM 928 C CA . LEU A 1 111 ? -12.167 9.900 32.695 1.00 87.19 111 LEU A CA 1
ATOM 929 C C . LEU A 1 111 ? -11.863 10.340 34.134 1.00 87.19 111 LEU A C 1
ATOM 931 O O . LEU A 1 111 ? -11.261 11.393 34.346 1.00 87.19 111 LEU A O 1
ATOM 935 N N . GLU A 1 112 ? -12.250 9.543 35.133 1.00 89.81 112 GLU A N 1
ATOM 936 C CA . GLU A 1 112 ? -11.942 9.821 36.540 1.00 89.81 112 GLU A CA 1
ATOM 937 C C . GLU A 1 112 ? -10.431 9.759 36.815 1.00 89.81 112 GLU A C 1
ATOM 939 O O . GLU A 1 112 ? -9.897 10.635 37.502 1.00 89.81 112 GLU A O 1
ATOM 944 N N . GLN A 1 113 ? -9.720 8.786 36.233 1.00 85.12 113 GLN A N 1
ATOM 945 C CA . GLN A 1 113 ? -8.260 8.702 36.339 1.00 85.12 113 GLN A CA 1
ATOM 946 C C . GLN A 1 113 ? -7.551 9.876 35.660 1.00 85.12 113 GLN A C 1
ATOM 948 O O . GLN A 1 113 ? -6.632 10.452 36.247 1.00 85.12 113 GLN A O 1
ATOM 953 N N . GLU A 1 114 ? -7.966 10.259 34.450 1.00 85.44 114 GLU A N 1
ATOM 954 C CA . GLU A 1 114 ? -7.394 11.415 33.754 1.00 85.44 114 GLU A CA 1
ATOM 955 C C . GLU A 1 114 ? -7.631 12.712 34.529 1.00 85.44 114 GLU A C 1
ATOM 957 O O . GLU A 1 114 ? -6.711 13.522 34.675 1.00 85.44 114 GLU A O 1
ATOM 962 N N . LYS A 1 115 ? -8.835 12.892 35.087 1.00 87.94 115 LYS A N 1
ATOM 963 C CA . LYS A 1 115 ? -9.175 14.066 35.893 1.00 87.94 115 LYS A CA 1
ATOM 964 C C . LYS A 1 115 ? -8.327 14.145 37.164 1.00 87.94 115 LYS A C 1
ATOM 966 O O . LYS A 1 115 ? -7.759 15.199 37.443 1.00 87.94 115 LYS A O 1
ATOM 971 N N . ALA A 1 116 ? -8.156 13.032 37.877 1.00 89.19 116 ALA A N 1
ATOM 972 C CA . ALA A 1 116 ? -7.289 12.969 39.054 1.00 89.19 116 ALA A CA 1
ATOM 973 C C . ALA A 1 116 ? -5.817 13.266 38.709 1.00 89.19 116 ALA A C 1
ATOM 975 O O . ALA A 1 116 ? -5.136 14.001 39.425 1.00 89.19 116 ALA A O 1
ATOM 976 N N . ALA A 1 117 ? -5.321 12.741 37.585 1.00 87.81 117 ALA A N 1
ATOM 977 C CA . ALA A 1 117 ? -3.963 13.010 37.118 1.00 87.81 117 ALA A CA 1
ATOM 978 C C . ALA A 1 117 ? -3.756 14.482 36.718 1.00 87.81 117 ALA A C 1
ATOM 980 O O . ALA A 1 117 ? -2.675 15.036 36.936 1.00 87.81 117 ALA A O 1
ATOM 981 N N . TYR A 1 118 ? -4.775 15.122 36.142 1.00 87.12 118 TYR A N 1
ATOM 982 C CA . TYR A 1 118 ? -4.755 16.546 35.810 1.00 87.12 118 TYR A CA 1
ATOM 983 C C . TYR A 1 118 ? -4.747 17.422 37.067 1.00 87.12 118 TYR A C 1
ATOM 985 O O . TYR A 1 118 ? -3.926 18.330 37.179 1.00 87.12 118 TYR A O 1
ATOM 993 N N . GLU A 1 119 ? -5.603 17.114 38.043 1.00 86.56 119 GLU A N 1
ATOM 994 C CA . GLU A 1 119 ? -5.671 17.837 39.318 1.00 86.56 119 GLU A CA 1
ATOM 995 C C . GLU A 1 119 ? -4.352 17.740 40.100 1.00 86.56 119 GLU A C 1
ATOM 997 O O . GLU A 1 119 ? -3.862 18.751 40.601 1.00 86.56 119 GLU A O 1
ATOM 1002 N N . LEU A 1 120 ? -3.711 16.566 40.127 1.00 85.88 120 LEU A N 1
ATOM 1003 C CA . LEU A 1 120 ? -2.381 16.391 40.724 1.00 85.88 120 LEU A CA 1
ATOM 1004 C C . LEU A 1 120 ? -1.298 17.218 40.014 1.00 85.88 120 LEU A C 1
ATOM 1006 O O . LEU A 1 120 ? -0.406 17.755 40.669 1.00 85.88 120 LEU A O 1
ATOM 1010 N N . LYS A 1 121 ? -1.363 17.340 38.682 1.00 81.44 121 LYS A N 1
ATOM 1011 C CA . LYS A 1 121 ? -0.431 18.182 37.914 1.00 81.44 121 LYS A CA 1
ATOM 1012 C C . LYS A 1 121 ? -0.633 19.672 38.175 1.00 81.44 121 LYS A C 1
ATOM 1014 O O . LYS A 1 121 ? 0.352 20.401 38.211 1.00 81.44 121 LYS A O 1
ATOM 1019 N N . GLU A 1 122 ? -1.873 20.121 38.346 1.00 81.62 122 GLU A N 1
ATOM 1020 C CA . GLU A 1 122 ? -2.174 21.518 38.681 1.00 81.62 122 GLU A CA 1
ATOM 1021 C C . GLU A 1 122 ? -1.803 21.859 40.130 1.00 81.62 122 GLU A C 1
ATOM 1023 O O . GLU A 1 122 ? -1.340 22.961 40.384 1.00 81.62 122 GLU A O 1
ATOM 1028 N N . GLN A 1 123 ? -1.915 20.915 41.068 1.00 71.88 123 GLN A N 1
ATOM 1029 C CA . GLN A 1 123 ? -1.454 21.108 42.452 1.00 71.88 123 GLN A CA 1
ATOM 1030 C C . GLN A 1 123 ? 0.077 21.096 42.600 1.00 71.88 123 GLN A C 1
ATOM 1032 O O . GLN A 1 123 ? 0.599 21.580 43.600 1.00 71.88 123 GLN A O 1
ATOM 1037 N N . ALA A 1 124 ? 0.796 20.519 41.634 1.00 70.75 124 ALA A N 1
ATOM 1038 C CA . ALA A 1 124 ? 2.258 20.471 41.605 1.00 70.75 124 ALA A CA 1
ATOM 1039 C C . ALA A 1 124 ? 2.908 21.677 40.889 1.00 70.75 124 ALA A C 1
ATOM 1041 O O . ALA A 1 124 ? 4.133 21.701 40.743 1.00 70.75 124 ALA A O 1
ATOM 1042 N N . LYS A 1 125 ? 2.106 22.642 40.422 1.00 55.56 125 LYS A N 1
ATOM 1043 C CA . LYS A 1 125 ? 2.543 23.953 39.917 1.00 55.56 125 LYS A CA 1
ATOM 1044 C C . LYS A 1 125 ? 2.545 24.990 41.034 1.00 55.56 125 LYS A C 1
ATOM 1046 O O . LYS A 1 125 ? 3.447 25.854 40.987 1.00 55.56 125 LYS A O 1
#

Sequence (125 aa):
MSKKAPLQFGNFTITRDSSNEHDWISIKAISGFWTMRFRDDNEMFERIRLLANNKDFGEYMDTWIKVNFLMSNCTPDAEFMKDFFEAYTKMNERLISRRKQISEEEDKAILEQEKAAYELKEQAK

Radius of gyration: 21.43 Å; Cα contacts (8 Å, |Δi|>4): 88; chains: 1; bounding box: 46×37×57 Å